Protein AF-R1CY79-F1 (afdb_monomer)

Radius of gyration: 16.32 Å; Cα contacts (8 Å, |Δi|>4): 163; chains: 1; bounding box: 42×37×41 Å

InterPro domains:
  IPR008144 Guanylate kinase-like domain [PS50052] (1-144)
  IPR008145 Guanylate kinase/L-type calcium channel beta subunit [PF00625] (2-96)
  IPR008145 Guanylate kinase/L-type calcium channel beta subunit [SM00072] (1-139)
  IPR027417 P-loop containing nucleoside triphosphate hydrolase [G3DSA:3.40.50.300] (1-96)
  IPR027417 P-loop containing nucleoside triphosphate hydrolase [G3DSA:3.40.50.300] (97-142)
  IPR027417 P-loop containing nucleoside triphosphate hydrolase [SSF52540] (2-138)

Sequence (144 aa):
MPVVVCGPSGVGKGTLLTRLTAAHPSRFGFCVSHTTRSPRPGETDGAHMEAAIERGEFLEYARVHSNLYGTSFAAVRTVASRGKTCLLDIDVQEVRLRMSRAKHEISYTERPGFFDDVVVNDDLERAYSAFESIMLSHADQPRP

Foldseek 3Di:
DADEDEDAPPLCPVVLLVVLCVVCVLAADEQDKAKCPDDDVPDDHRPCPVVCVVVVQFPDWDDDPNMIITGGPVSCVVQVVSVYHYYHYDYPVVVVVVPVPNVVVVVVCP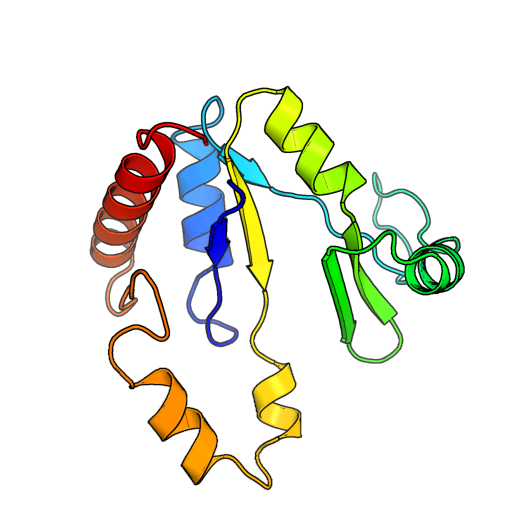DPPVDPDDFHPPDPVRSSVVVNVVSVVVSPDDDD

Mean predicted aligned error: 9.24 Å

Organism: Emiliania huxleyi (NCBI:txid2903)

Structure (mmCIF, N/CA/C/O backbone):
data_AF-R1CY79-F1
#
_entry.id   AF-R1CY79-F1
#
loop_
_atom_site.group_PDB
_atom_site.id
_atom_site.type_symbol
_atom_site.label_atom_id
_atom_site.label_alt_id
_atom_site.label_comp_id
_atom_site.label_asym_id
_atom_site.label_entity_id
_atom_site.label_seq_id
_atom_site.pdbx_PDB_ins_code
_atom_site.Cartn_x
_atom_site.Cartn_y
_atom_site.Cartn_z
_atom_site.occupancy
_atom_site.B_iso_or_equiv
_atom_site.auth_seq_id
_atom_site.auth_comp_id
_atom_site.auth_asym_id
_atom_site.auth_atom_id
_atom_site.pdbx_PDB_model_num
ATOM 1 N N . MET A 1 1 ? -4.458 -9.583 7.392 1.00 67.56 1 MET A N 1
ATOM 2 C CA . MET A 1 1 ? -4.552 -9.893 5.951 1.00 67.56 1 MET A CA 1
ATOM 3 C C . MET A 1 1 ? -3.909 -8.740 5.183 1.00 67.56 1 MET A C 1
ATOM 5 O O . MET A 1 1 ? -3.975 -7.631 5.708 1.00 67.56 1 MET A O 1
ATOM 9 N N . PRO A 1 2 ? -3.201 -8.950 4.059 1.00 80.62 2 PRO A N 1
ATOM 10 C CA . PRO A 1 2 ? -2.769 -7.832 3.217 1.00 80.62 2 PRO A CA 1
ATOM 11 C C . PRO A 1 2 ? -3.981 -7.088 2.637 1.00 80.62 2 PRO A C 1
ATOM 13 O O . PRO A 1 2 ? -5.014 -7.711 2.408 1.00 80.62 2 PRO A O 1
ATOM 16 N N . VAL A 1 3 ? -3.838 -5.786 2.385 1.00 86.19 3 VAL A N 1
ATOM 17 C CA . VAL A 1 3 ? -4.824 -4.977 1.655 1.00 86.19 3 VAL A CA 1
ATOM 18 C C . VAL A 1 3 ? -4.212 -4.544 0.330 1.00 86.19 3 VAL A C 1
ATOM 20 O O . VAL A 1 3 ? -3.106 -3.995 0.295 1.00 86.19 3 VAL A O 1
ATOM 23 N N . VAL A 1 4 ? -4.939 -4.800 -0.754 1.00 84.94 4 VAL A N 1
ATOM 24 C CA . VAL A 1 4 ? -4.566 -4.385 -2.105 1.00 84.94 4 VAL A CA 1
ATOM 25 C C . VAL A 1 4 ? -5.296 -3.093 -2.434 1.00 84.94 4 VAL A C 1
ATOM 27 O O . VAL A 1 4 ? -6.521 -3.041 -2.414 1.00 84.94 4 VAL A O 1
ATOM 30 N N . VAL A 1 5 ? -4.536 -2.056 -2.770 1.00 85.06 5 VAL A N 1
ATOM 31 C CA . VAL A 1 5 ? -5.063 -0.801 -3.297 1.00 85.06 5 VAL A CA 1
ATOM 32 C C . VAL A 1 5 ? -4.748 -0.759 -4.782 1.00 85.06 5 VAL A C 1
ATOM 34 O O . VAL A 1 5 ? -3.592 -0.859 -5.190 1.00 85.06 5 VAL A O 1
ATOM 37 N N . CYS A 1 6 ? -5.787 -0.623 -5.597 1.00 83.31 6 CYS A N 1
ATOM 38 C CA . CYS A 1 6 ? -5.662 -0.574 -7.044 1.00 83.31 6 CYS A CA 1
ATOM 39 C C . CYS A 1 6 ? -6.500 0.568 -7.622 1.00 83.31 6 CYS A C 1
ATOM 41 O O . CYS A 1 6 ? -7.433 1.074 -7.002 1.00 83.31 6 CYS A O 1
ATOM 43 N N . GLY A 1 7 ? -6.117 1.023 -8.808 1.00 79.19 7 GLY A N 1
ATOM 44 C CA . GLY A 1 7 ? -6.774 2.123 -9.503 1.00 79.19 7 GLY A CA 1
ATOM 45 C C . GLY A 1 7 ? -5.893 2.691 -10.614 1.00 79.19 7 GLY A C 1
ATOM 46 O O . GLY A 1 7 ? -4.703 2.360 -10.677 1.00 79.19 7 GLY A O 1
ATOM 47 N N . PRO A 1 8 ? -6.436 3.555 -11.486 1.00 76.19 8 PRO A N 1
ATOM 48 C CA . PRO A 1 8 ? -5.694 4.124 -12.605 1.00 76.19 8 PRO A CA 1
ATOM 49 C C . PRO A 1 8 ? -4.420 4.856 -12.175 1.00 76.19 8 PRO A C 1
ATOM 51 O O . PRO A 1 8 ? -4.293 5.363 -11.054 1.00 76.19 8 PRO A O 1
ATOM 54 N N . SER A 1 9 ? -3.459 4.950 -13.086 1.00 70.19 9 SER A N 1
ATOM 55 C CA . SER A 1 9 ? -2.288 5.795 -12.869 1.00 70.19 9 SER A CA 1
ATOM 56 C C . SER A 1 9 ? -2.703 7.267 -12.755 1.00 70.19 9 SER A C 1
ATOM 58 O O . SER A 1 9 ? -3.612 7.716 -13.451 1.00 70.19 9 SER A O 1
ATOM 60 N N . GLY A 1 10 ? -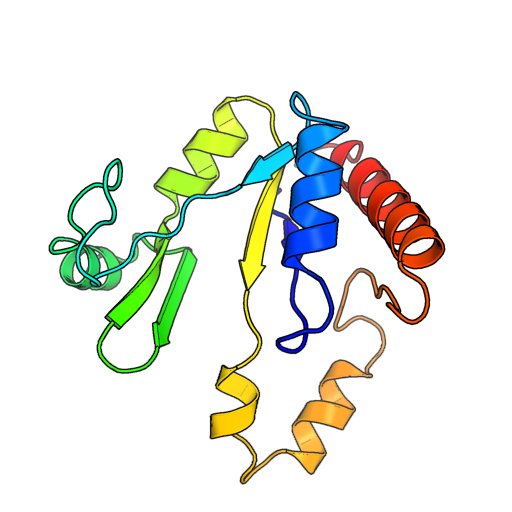2.076 8.006 -11.838 1.00 76.06 10 GLY A N 1
ATOM 61 C CA . GLY A 1 10 ? -2.405 9.411 -11.563 1.00 76.06 10 GLY A CA 1
ATOM 62 C C . GLY A 1 10 ? -3.607 9.653 -10.637 1.00 76.06 10 GLY A C 1
ATOM 63 O O . GLY A 1 10 ? -3.798 10.786 -10.216 1.00 76.06 10 GLY A O 1
ATOM 64 N N . VAL A 1 11 ? -4.363 8.623 -10.227 1.00 84.19 11 VAL A N 1
ATOM 65 C CA . VAL A 1 11 ? -5.547 8.779 -9.345 1.00 84.19 11 VAL A CA 1
ATOM 66 C C . VAL A 1 11 ? -5.208 9.105 -7.878 1.00 84.19 11 VAL A C 1
ATOM 68 O O . VAL A 1 11 ? -6.097 9.202 -7.046 1.00 84.19 11 VAL A O 1
ATOM 71 N N . GLY A 1 12 ? -3.930 9.243 -7.515 1.00 86.88 12 GLY A N 1
ATOM 72 C CA . GLY A 1 12 ? -3.517 9.632 -6.157 1.00 86.88 12 GLY A CA 1
ATOM 73 C C . GLY A 1 12 ? -3.319 8.494 -5.144 1.00 86.88 12 GLY A C 1
ATOM 74 O O . GLY A 1 12 ? -3.147 8.785 -3.964 1.00 86.88 12 GLY A O 1
ATOM 75 N N . LYS A 1 13 ? -3.269 7.219 -5.570 1.00 87.69 13 LYS A N 1
ATOM 76 C CA . LYS A 1 13 ? -3.018 6.054 -4.683 1.00 87.69 13 LYS A CA 1
ATOM 77 C C . LYS A 1 13 ? -1.800 6.247 -3.782 1.00 87.69 13 LYS A C 1
ATOM 79 O O . LYS A 1 13 ? -1.915 6.161 -2.564 1.00 87.69 13 LYS A O 1
ATOM 84 N N . GLY A 1 14 ? -0.654 6.572 -4.387 1.00 87.31 14 GLY A N 1
ATOM 85 C CA . GLY A 1 14 ? 0.593 6.805 -3.661 1.00 87.31 14 GLY A CA 1
ATOM 86 C C . GLY A 1 14 ? 0.440 7.887 -2.593 1.00 87.31 14 GLY A C 1
ATOM 87 O O . GLY A 1 14 ? 0.855 7.683 -1.460 1.00 87.31 14 GLY A O 1
ATOM 88 N N . THR A 1 15 ? -0.250 8.987 -2.910 1.00 91.25 15 THR A N 1
ATOM 89 C CA . THR A 1 15 ? -0.533 10.068 -1.954 1.00 91.25 15 THR A CA 1
ATOM 90 C C . THR A 1 15 ? -1.352 9.576 -0.760 1.00 91.25 15 THR A C 1
ATOM 92 O O . THR A 1 15 ? -0.970 9.827 0.383 1.00 91.25 15 THR A O 1
ATOM 95 N N . LEU A 1 16 ? -2.445 8.844 -1.002 1.00 93.75 16 LEU A N 1
ATOM 96 C CA . LEU A 1 16 ? -3.299 8.304 0.064 1.00 93.75 16 LEU A CA 1
ATOM 97 C C . LEU A 1 16 ? -2.544 7.294 0.940 1.00 93.75 16 LEU A C 1
ATOM 99 O O . LEU A 1 16 ? -2.609 7.361 2.167 1.00 93.75 16 LEU A O 1
ATOM 103 N N . LEU A 1 17 ? -1.771 6.402 0.319 1.00 91.62 17 LEU A N 1
ATOM 104 C CA . LEU A 1 17 ? -0.976 5.387 1.008 1.00 91.62 17 LEU A CA 1
ATOM 105 C C . LEU A 1 17 ? 0.155 6.000 1.847 1.00 91.62 17 LEU A C 1
ATOM 107 O O . LEU A 1 17 ? 0.364 5.609 2.999 1.00 91.62 17 LEU A O 1
ATOM 111 N N . THR A 1 18 ? 0.884 6.976 1.298 1.00 91.38 18 THR A N 1
ATOM 112 C CA . THR A 1 18 ? 1.930 7.704 2.030 1.00 91.38 18 THR A CA 1
ATOM 113 C C . THR A 1 18 ? 1.337 8.437 3.227 1.00 91.38 18 THR A C 1
ATOM 115 O O . THR A 1 18 ? 1.895 8.372 4.320 1.00 91.38 18 THR A O 1
ATOM 118 N N . ARG A 1 19 ? 0.178 9.082 3.057 1.00 95.12 19 ARG A N 1
ATOM 119 C CA . ARG A 1 19 ? -0.491 9.786 4.153 1.00 95.12 19 ARG A CA 1
ATOM 120 C C . ARG A 1 19 ? -0.966 8.824 5.248 1.00 95.12 19 ARG A C 1
ATOM 122 O O . ARG A 1 19 ? -0.680 9.071 6.416 1.00 95.12 19 ARG A O 1
ATOM 129 N N . LEU A 1 20 ? -1.579 7.695 4.881 1.00 95.00 20 LEU A N 1
ATOM 130 C CA . LEU A 1 20 ? -2.041 6.676 5.834 1.00 95.00 20 LEU A CA 1
ATOM 131 C C . LEU A 1 20 ? -0.881 6.088 6.648 1.00 95.00 20 LEU A C 1
ATOM 133 O O . LEU A 1 20 ? -0.967 5.958 7.868 1.00 95.00 20 LEU A O 1
ATOM 137 N N . THR A 1 21 ? 0.219 5.735 5.982 1.00 92.38 21 THR A N 1
ATOM 138 C CA . THR A 1 21 ? 1.392 5.151 6.652 1.00 92.38 21 THR A CA 1
ATOM 139 C C . THR A 1 21 ? 2.115 6.150 7.552 1.00 92.38 21 THR A C 1
ATOM 141 O O . THR A 1 21 ? 2.644 5.744 8.586 1.00 92.38 21 THR A O 1
ATOM 144 N N . ALA A 1 22 ? 2.0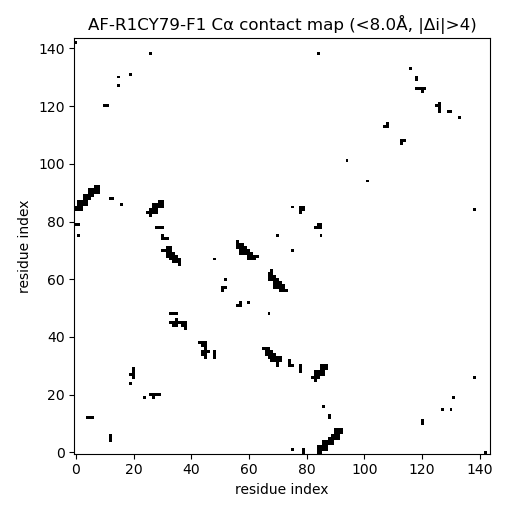99 7.442 7.212 1.00 93.50 22 ALA A N 1
ATOM 145 C CA . ALA A 1 22 ? 2.610 8.503 8.076 1.00 93.50 22 ALA A CA 1
ATOM 146 C C . ALA A 1 22 ? 1.716 8.747 9.304 1.00 93.50 22 ALA A C 1
ATOM 148 O O . ALA A 1 22 ? 2.236 8.944 10.400 1.00 93.50 22 ALA A O 1
ATOM 149 N N . ALA A 1 23 ? 0.390 8.704 9.138 1.00 95.31 23 ALA A N 1
ATOM 150 C CA . ALA A 1 23 ? -0.567 8.890 10.229 1.00 95.31 23 ALA A CA 1
ATOM 151 C C . ALA A 1 23 ? -0.612 7.688 11.192 1.00 95.31 23 ALA A C 1
ATOM 153 O O . ALA A 1 23 ? -0.759 7.863 12.400 1.00 95.31 23 ALA A O 1
ATOM 154 N N . HIS A 1 24 ? -0.427 6.469 10.674 1.00 94.56 24 HIS A N 1
ATOM 155 C CA . HIS A 1 24 ? -0.590 5.217 11.425 1.00 94.56 24 HIS A CA 1
ATOM 156 C C . HIS A 1 24 ? 0.609 4.259 11.260 1.00 94.56 24 HIS A C 1
ATOM 158 O O . HIS A 1 24 ? 0.441 3.099 10.856 1.00 94.56 24 HIS A O 1
ATOM 164 N N . PRO A 1 25 ? 1.841 4.688 11.598 1.00 92.56 25 PRO A N 1
ATOM 165 C CA . PRO A 1 25 ? 3.065 3.940 11.299 1.00 92.56 25 PRO A CA 1
ATOM 166 C C . PRO A 1 25 ? 3.181 2.613 12.059 1.00 92.56 25 PRO A C 1
ATOM 168 O O . PRO A 1 25 ? 3.927 1.725 11.643 1.00 92.56 25 PRO A O 1
ATOM 171 N N . SER A 1 26 ? 2.469 2.451 13.177 1.00 91.50 26 SER A N 1
ATOM 172 C CA . SER A 1 26 ? 2.410 1.203 13.948 1.00 91.50 26 SER A CA 1
ATOM 173 C C . SER A 1 26 ? 1.411 0.192 13.384 1.00 91.50 26 SER A C 1
ATOM 175 O O . SER A 1 26 ? 1.538 -0.992 13.681 1.00 91.50 26 SER A O 1
ATOM 177 N N . ARG A 1 27 ? 0.450 0.635 12.563 1.00 90.94 27 ARG A N 1
ATOM 178 C CA . ARG A 1 27 ? -0.649 -0.196 12.048 1.00 90.94 27 ARG A CA 1
ATOM 179 C C . ARG A 1 27 ? -0.412 -0.655 10.616 1.00 90.94 27 ARG A C 1
ATOM 181 O O . ARG A 1 27 ? -0.752 -1.785 10.281 1.00 90.94 27 ARG A O 1
ATOM 188 N N . PHE A 1 28 ? 0.185 0.193 9.781 1.00 92.06 28 PHE A N 1
ATOM 189 C CA . PHE A 1 28 ? 0.344 -0.078 8.353 1.00 92.06 28 PHE A CA 1
ATOM 190 C C . PHE A 1 28 ? 1.803 -0.016 7.911 1.00 92.06 28 PHE A C 1
ATOM 192 O O . PHE A 1 28 ? 2.638 0.675 8.498 1.00 92.06 28 PHE A O 1
ATOM 199 N N . GLY A 1 29 ? 2.118 -0.758 6.854 1.00 86.19 29 GLY A N 1
ATOM 200 C CA . GLY A 1 29 ? 3.422 -0.706 6.211 1.00 86.19 29 GLY A CA 1
ATOM 201 C C . GLY A 1 29 ? 3.346 -1.132 4.755 1.00 86.19 29 GLY A C 1
ATOM 202 O O . GLY A 1 29 ? 2.564 -2.010 4.396 1.00 86.19 29 GLY A O 1
ATOM 203 N N . PHE A 1 30 ? 4.184 -0.520 3.924 1.00 80.44 30 PHE A N 1
ATOM 204 C CA . PHE A 1 30 ? 4.352 -0.945 2.542 1.00 80.44 30 PHE A CA 1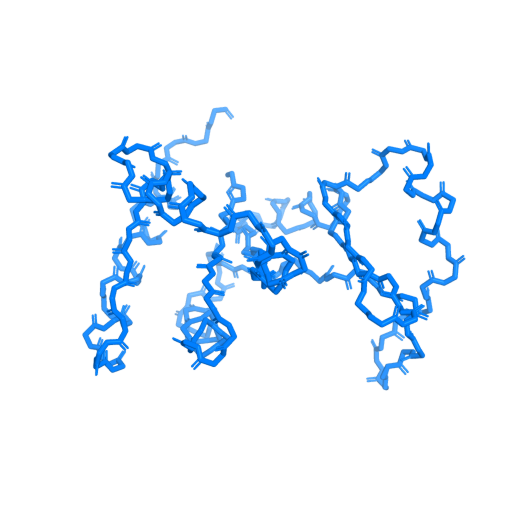
ATOM 205 C C . PHE A 1 30 ? 5.048 -2.299 2.473 1.00 80.44 30 PHE A C 1
ATOM 207 O O . PHE A 1 30 ? 6.048 -2.531 3.161 1.00 80.44 30 PHE A O 1
ATOM 214 N N . CYS A 1 31 ? 4.555 -3.164 1.594 1.00 69.00 31 CYS A N 1
ATOM 215 C CA . CYS A 1 31 ? 5.356 -4.270 1.106 1.00 69.00 31 CYS A CA 1
ATOM 216 C C . CYS A 1 31 ? 6.281 -3.747 0.005 1.00 69.00 31 CYS A C 1
ATOM 218 O O . CYS A 1 31 ? 5.829 -3.264 -1.028 1.00 69.00 31 CYS A O 1
ATOM 220 N N . VAL A 1 32 ? 7.590 -3.790 0.257 1.00 62.94 32 VAL A N 1
ATOM 221 C CA . VAL A 1 32 ? 8.594 -3.397 -0.737 1.00 62.94 32 VAL A CA 1
ATOM 222 C C . VAL A 1 32 ? 8.557 -4.420 -1.870 1.00 62.94 32 VAL A C 1
ATOM 224 O O . VAL A 1 32 ? 8.785 -5.612 -1.643 1.00 62.94 32 VAL A O 1
ATOM 227 N N . SER A 1 33 ? 8.242 -3.960 -3.078 1.00 61.47 33 SER A N 1
ATOM 228 C CA . SER A 1 33 ? 8.286 -4.785 -4.279 1.00 61.47 33 SER A CA 1
ATOM 229 C C . SER A 1 33 ? 9.737 -5.045 -4.689 1.00 61.47 33 SER A C 1
ATOM 231 O O . SER A 1 33 ? 10.608 -4.180 -4.591 1.00 61.47 33 SER A O 1
ATOM 233 N N . HIS A 1 34 ? 10.007 -6.271 -5.128 1.00 66.62 34 HIS A N 1
ATOM 234 C CA . HIS A 1 34 ? 11.253 -6.622 -5.799 1.00 66.62 34 HIS A CA 1
ATOM 235 C C . HIS A 1 34 ? 11.171 -6.104 -7.229 1.00 66.62 34 HIS A C 1
ATOM 237 O O . HIS A 1 34 ? 10.084 -6.065 -7.811 1.00 66.62 34 HIS A O 1
ATOM 243 N N . THR A 1 35 ? 12.303 -5.712 -7.804 1.00 66.50 35 THR A N 1
ATOM 244 C CA . THR A 1 35 ? 12.348 -5.305 -9.205 1.00 66.50 35 THR A CA 1
ATOM 245 C C . THR A 1 35 ? 13.674 -5.657 -9.855 1.00 66.50 35 THR A C 1
ATOM 247 O O . THR A 1 35 ? 14.708 -5.568 -9.205 1.00 66.50 35 THR A O 1
ATOM 250 N N . THR A 1 36 ? 13.648 -6.032 -11.137 1.00 64.94 36 THR A N 1
ATOM 251 C CA . THR A 1 36 ? 14.865 -6.302 -11.924 1.00 64.94 36 THR A CA 1
ATOM 252 C C . THR A 1 36 ? 15.467 -5.051 -12.567 1.00 64.94 36 THR A C 1
ATOM 254 O O . THR A 1 36 ? 16.470 -5.150 -13.272 1.00 64.94 36 THR A O 1
ATOM 257 N N . ARG A 1 37 ? 14.898 -3.855 -12.333 1.00 69.62 37 ARG A N 1
ATOM 258 C CA . ARG A 1 37 ? 15.581 -2.605 -12.706 1.00 69.62 37 ARG A CA 1
ATOM 259 C C . ARG A 1 37 ? 16.841 -2.428 -11.861 1.00 69.62 37 ARG A C 1
ATOM 261 O O . ARG A 1 37 ? 16.899 -2.906 -10.731 1.00 69.62 37 ARG A O 1
ATOM 268 N N . SER A 1 38 ? 17.791 -1.631 -12.347 1.00 59.12 38 SER A N 1
ATOM 269 C CA . SER A 1 38 ? 18.947 -1.244 -11.535 1.00 59.12 38 SER A CA 1
ATOM 270 C C . SER A 1 38 ? 18.492 -0.622 -10.198 1.00 59.12 38 SER A C 1
ATOM 272 O O . SER A 1 38 ? 17.631 0.277 -10.207 1.00 59.12 38 SER A O 1
ATOM 274 N N . PRO A 1 39 ? 19.028 -1.097 -9.058 1.00 58.25 39 PRO A N 1
ATOM 275 C CA . PRO A 1 39 ? 18.638 -0.598 -7.748 1.00 58.25 39 PRO A CA 1
ATOM 276 C C . PRO A 1 39 ? 18.972 0.892 -7.609 1.00 58.25 39 PRO A C 1
ATOM 278 O O . PRO A 1 39 ? 20.036 1.357 -8.022 1.00 58.25 39 PRO A O 1
ATOM 281 N N . ARG A 1 40 ? 18.052 1.664 -7.023 1.00 61.56 40 ARG A N 1
ATOM 282 C CA . ARG A 1 40 ? 18.346 3.022 -6.544 1.00 61.56 40 ARG A CA 1
ATOM 283 C C . ARG A 1 40 ? 19.292 2.933 -5.340 1.00 61.56 40 ARG A C 1
ATOM 285 O O . ARG A 1 40 ? 19.358 1.883 -4.701 1.00 61.56 40 ARG A O 1
ATOM 292 N N . PRO A 1 41 ? 19.991 4.023 -4.976 1.00 40.06 41 PRO A N 1
ATOM 293 C CA . PRO A 1 41 ? 20.782 4.053 -3.749 1.00 40.06 41 PRO A CA 1
ATOM 294 C C . PRO A 1 41 ? 19.933 3.618 -2.541 1.00 40.06 41 PRO A C 1
ATOM 296 O O . PRO A 1 41 ? 18.951 4.279 -2.208 1.00 40.06 41 PRO A O 1
ATOM 299 N N . GLY A 1 42 ? 20.289 2.485 -1.925 1.00 48.06 42 GLY A N 1
ATOM 300 C CA . GLY A 1 42 ? 19.556 1.875 -0.805 1.00 48.06 42 GLY A CA 1
ATOM 301 C C . GLY A 1 42 ? 18.674 0.665 -1.154 1.00 48.06 42 GLY A C 1
ATOM 302 O O . GLY A 1 42 ? 18.141 0.039 -0.242 1.00 48.06 42 GLY A O 1
ATOM 303 N N . GLU A 1 43 ? 18.532 0.300 -2.431 1.00 52.94 43 GLU A N 1
ATOM 304 C CA . GLU A 1 43 ? 17.828 -0.913 -2.878 1.00 52.94 43 GLU A CA 1
ATOM 305 C C . GLU A 1 43 ? 18.819 -2.073 -3.119 1.00 52.94 43 GLU A C 1
ATOM 307 O O . GLU A 1 43 ? 19.982 -1.856 -3.455 1.00 52.94 43 GLU A O 1
ATOM 312 N N . THR A 1 44 ? 18.374 -3.319 -2.931 1.00 53.34 44 THR A N 1
ATOM 313 C CA . THR A 1 44 ? 19.170 -4.535 -3.199 1.00 53.34 44 THR A CA 1
ATOM 314 C C . THR A 1 44 ? 18.872 -5.070 -4.604 1.00 53.34 44 THR A C 1
ATOM 316 O O . THR A 1 44 ? 17.742 -4.955 -5.072 1.00 53.34 44 THR A O 1
ATOM 319 N N . ASP A 1 45 ? 19.879 -5.634 -5.275 1.00 58.72 45 ASP A N 1
ATOM 320 C CA . ASP A 1 45 ? 19.791 -6.129 -6.657 1.00 58.72 45 ASP A CA 1
ATOM 321 C C . ASP A 1 45 ? 18.754 -7.262 -6.833 1.00 58.72 45 ASP A C 1
ATOM 323 O O . ASP A 1 45 ? 18.665 -8.186 -6.020 1.00 58.72 45 ASP A O 1
ATOM 327 N N . GLY A 1 46 ? 17.966 -7.177 -7.909 1.00 57.25 46 GLY A N 1
ATOM 328 C CA . GLY A 1 46 ? 16.813 -8.028 -8.210 1.00 57.25 46 GLY A CA 1
ATOM 329 C C . GLY A 1 46 ? 17.094 -9.230 -9.111 1.00 57.25 46 GLY A C 1
ATOM 330 O O . GLY A 1 46 ? 16.151 -9.934 -9.461 1.00 57.25 46 GLY A O 1
ATOM 331 N N . ALA A 1 47 ? 18.353 -9.503 -9.469 1.00 54.94 47 ALA A N 1
ATOM 332 C CA . ALA A 1 47 ? 18.754 -10.591 -10.377 1.00 54.94 47 ALA A CA 1
ATOM 333 C C . ALA A 1 47 ? 18.322 -12.019 -9.953 1.00 54.94 47 ALA A C 1
ATOM 335 O O . ALA A 1 47 ? 18.422 -12.960 -10.734 1.00 54.94 47 ALA 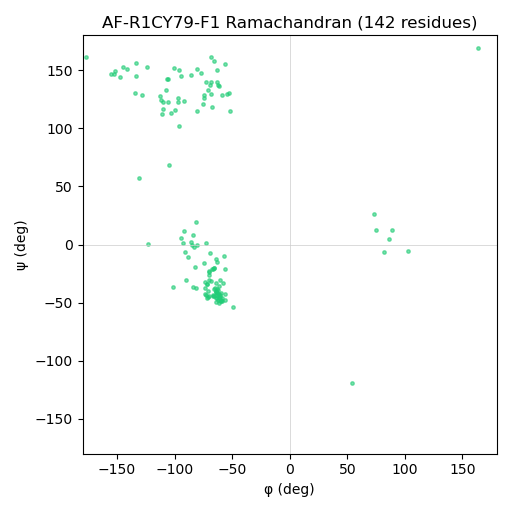A O 1
ATOM 336 N N . HIS A 1 48 ? 17.816 -12.205 -8.730 1.00 67.62 48 HIS A N 1
ATOM 337 C CA . HIS A 1 48 ? 17.268 -13.482 -8.250 1.00 67.62 48 HIS A CA 1
ATOM 338 C C . HIS A 1 48 ? 15.748 -13.620 -8.451 1.00 67.62 48 HIS A C 1
ATOM 340 O O . HIS A 1 48 ? 15.163 -14.624 -8.037 1.00 67.62 48 HIS A O 1
ATOM 346 N N . MET A 1 49 ? 15.097 -12.616 -9.045 1.00 76.88 49 MET A N 1
ATOM 347 C CA . MET A 1 49 ? 13.643 -12.535 -9.126 1.00 76.88 49 MET A CA 1
ATOM 348 C C . MET A 1 49 ? 13.039 -13.569 -10.082 1.00 76.88 49 MET A C 1
ATOM 350 O O . MET A 1 49 ? 12.078 -14.223 -9.686 1.00 76.88 49 MET A O 1
ATOM 354 N N . GLU A 1 50 ? 13.583 -13.775 -11.290 1.00 79.44 50 GLU A N 1
ATOM 355 C CA . GLU A 1 50 ? 13.020 -14.758 -12.233 1.00 79.44 50 GLU A CA 1
ATOM 356 C C . GLU A 1 50 ? 13.003 -16.179 -11.654 1.00 79.44 50 GLU A C 1
ATOM 358 O O . GLU A 1 50 ? 11.963 -16.835 -11.644 1.00 79.44 50 GLU A O 1
ATOM 363 N N . ALA A 1 51 ? 14.123 -16.632 -11.087 1.00 81.06 51 ALA A N 1
ATOM 364 C CA . ALA A 1 51 ? 14.211 -17.965 -10.494 1.00 81.06 51 ALA A CA 1
ATOM 365 C C . ALA A 1 51 ? 13.271 -18.125 -9.285 1.00 81.06 51 ALA A C 1
ATOM 367 O O . ALA A 1 51 ? 12.754 -19.208 -9.025 1.00 81.06 51 ALA A O 1
ATOM 368 N N . ALA A 1 52 ? 13.055 -17.057 -8.516 1.00 80.94 52 ALA A N 1
ATOM 369 C CA . ALA A 1 52 ? 12.134 -17.060 -7.383 1.00 80.94 52 ALA A CA 1
ATOM 370 C C . ALA A 1 52 ? 10.656 -17.049 -7.821 1.00 80.94 52 ALA A C 1
ATOM 372 O O . ALA A 1 52 ? 9.818 -17.675 -7.168 1.00 80.94 52 ALA A O 1
ATOM 373 N N . ILE A 1 53 ? 10.335 -16.417 -8.957 1.00 80.75 53 ILE A N 1
ATOM 374 C CA . ILE A 1 53 ? 9.023 -16.540 -9.607 1.00 80.75 53 ILE A CA 1
ATOM 375 C C . ILE A 1 53 ? 8.776 -17.995 -10.024 1.00 80.75 53 ILE A C 1
ATOM 377 O O . ILE A 1 53 ? 7.723 -18.540 -9.702 1.00 80.75 53 ILE A O 1
ATOM 381 N N . GLU A 1 54 ? 9.747 -18.650 -10.669 1.00 83.38 54 GLU A N 1
ATOM 382 C CA . GLU A 1 54 ? 9.629 -20.059 -11.086 1.00 83.38 54 GLU A CA 1
ATOM 383 C C . GLU A 1 54 ? 9.411 -21.015 -9.903 1.00 83.38 54 GLU A C 1
ATOM 385 O O . GLU A 1 54 ? 8.724 -22.026 -10.037 1.00 83.38 54 GLU A O 1
ATOM 390 N N . ARG A 1 55 ? 9.938 -20.675 -8.721 1.00 86.44 55 ARG A N 1
ATOM 391 C CA . ARG A 1 55 ? 9.715 -21.422 -7.472 1.00 86.44 55 ARG A CA 1
ATOM 392 C C . ARG A 1 55 ? 8.382 -21.110 -6.778 1.00 86.44 55 ARG A C 1
ATOM 394 O O . ARG A 1 55 ? 8.103 -21.691 -5.732 1.00 86.44 55 ARG A O 1
ATOM 401 N N . GLY A 1 56 ? 7.559 -20.213 -7.323 1.00 83.75 56 GLY A N 1
ATOM 402 C CA . GLY A 1 56 ? 6.266 -19.841 -6.741 1.00 83.75 56 GLY A CA 1
ATOM 403 C C . GLY A 1 56 ? 6.373 -18.973 -5.481 1.00 83.75 56 GLY A C 1
ATOM 404 O O . GLY A 1 56 ? 5.478 -18.989 -4.641 1.00 83.75 56 GLY A O 1
ATOM 405 N N . GLU A 1 57 ? 7.459 -18.212 -5.317 1.00 84.38 57 GLU A N 1
ATOM 406 C CA . GLU A 1 57 ? 7.720 -17.408 -4.107 1.00 84.38 57 GLU A CA 1
ATOM 407 C C . GLU A 1 57 ? 7.047 -16.018 -4.135 1.00 84.38 57 GLU A C 1
ATOM 409 O O . GLU A 1 57 ? 7.150 -15.243 -3.173 1.00 84.38 57 GLU A O 1
ATOM 414 N N . PHE A 1 58 ? 6.334 -15.700 -5.220 1.00 80.25 58 PHE A N 1
ATOM 415 C CA . PHE A 1 58 ? 5.679 -14.414 -5.449 1.00 80.25 58 PHE A CA 1
ATOM 416 C C . PHE A 1 58 ? 4.160 -14.501 -5.328 1.00 80.25 58 PHE A C 1
ATOM 418 O O . PHE A 1 58 ? 3.532 -15.376 -5.916 1.00 80.25 58 PHE A O 1
ATOM 425 N N . LEU A 1 59 ? 3.583 -13.549 -4.590 1.00 76.81 59 LEU A N 1
ATOM 426 C CA . LEU A 1 59 ? 2.138 -13.339 -4.522 1.00 76.81 59 LEU A CA 1
ATOM 427 C C . LEU A 1 59 ? 1.621 -12.769 -5.847 1.00 76.81 59 LEU A C 1
ATOM 429 O O . LEU A 1 59 ? 0.594 -13.201 -6.358 1.00 76.81 59 LEU A O 1
ATOM 433 N N . GLU A 1 60 ? 2.346 -11.794 -6.390 1.00 73.75 60 GLU A N 1
ATOM 434 C CA . GLU A 1 60 ? 2.061 -11.161 -7.672 1.00 73.75 60 GLU A CA 1
ATOM 435 C C . GLU A 1 60 ? 3.353 -10.639 -8.300 1.00 73.75 60 GLU A C 1
ATOM 437 O O . GLU A 1 60 ? 4.313 -10.305 -7.596 1.00 73.75 60 GLU A O 1
ATOM 442 N N . TYR A 1 61 ? 3.391 -10.622 -9.629 1.00 77.56 61 TYR A N 1
ATOM 443 C CA . TYR A 1 61 ? 4.476 -10.045 -10.408 1.00 77.56 61 TYR A CA 1
ATOM 444 C C . TYR A 1 61 ? 3.964 -9.582 -11.774 1.00 77.56 61 TYR A C 1
ATOM 446 O O . TYR A 1 61 ? 3.078 -10.196 -12.368 1.00 77.56 61 TYR A O 1
ATOM 454 N N . ALA A 1 62 ? 4.556 -8.509 -12.290 1.00 69.75 62 ALA A N 1
ATOM 455 C CA . ALA A 1 62 ? 4.249 -7.936 -13.592 1.00 69.75 62 ALA A CA 1
ATOM 456 C C . ALA A 1 62 ? 5.529 -7.456 -14.282 1.00 69.75 62 ALA A C 1
ATOM 458 O O . ALA A 1 62 ? 6.508 -7.074 -13.634 1.00 69.75 62 ALA A O 1
ATOM 459 N N . ARG A 1 63 ? 5.527 -7.465 -15.617 1.00 70.31 63 ARG A N 1
ATOM 460 C CA . ARG A 1 63 ? 6.618 -6.907 -16.420 1.00 70.31 63 ARG A CA 1
ATOM 461 C C . ARG A 1 63 ? 6.215 -5.520 -16.899 1.00 70.31 63 ARG A C 1
ATOM 463 O O . ARG A 1 63 ? 5.298 -5.394 -17.696 1.00 70.31 63 ARG A O 1
ATOM 470 N N . VAL A 1 64 ? 6.934 -4.496 -16.452 1.00 67.50 64 VAL A N 1
ATOM 471 C CA . VAL A 1 64 ? 6.733 -3.108 -16.879 1.00 67.50 64 VAL A CA 1
ATOM 472 C C . VAL A 1 64 ? 7.944 -2.692 -17.708 1.00 67.50 64 VAL A C 1
ATOM 474 O O . VAL A 1 64 ? 9.068 -2.598 -17.206 1.00 67.50 64 VAL A O 1
ATOM 477 N N . HIS A 1 65 ? 7.721 -2.475 -19.005 1.00 71.81 65 HIS A N 1
ATOM 478 C CA . HIS A 1 65 ? 8.784 -2.331 -20.006 1.00 71.81 65 HIS A CA 1
ATOM 479 C C . HIS A 1 65 ? 9.754 -3.530 -19.983 1.00 71.81 65 HIS A C 1
ATOM 481 O O . HIS A 1 65 ? 9.344 -4.664 -20.221 1.00 71.81 65 HIS A O 1
ATOM 487 N N . SER A 1 66 ? 11.041 -3.300 -19.712 1.00 71.69 66 SER A N 1
ATOM 488 C CA . SER A 1 66 ? 12.068 -4.344 -19.639 1.00 71.69 66 SER A CA 1
ATOM 489 C C . SER A 1 66 ? 12.212 -4.969 -18.249 1.00 71.69 66 SER A C 1
ATOM 491 O O . SER A 1 66 ? 12.881 -5.992 -18.125 1.00 71.69 66 SER A O 1
ATOM 493 N N . ASN A 1 67 ? 11.595 -4.388 -17.215 1.00 68.81 67 ASN A N 1
ATOM 494 C CA . ASN A 1 67 ? 11.835 -4.764 -15.824 1.00 68.81 67 ASN A CA 1
ATOM 495 C C . ASN A 1 67 ? 10.659 -5.561 -15.257 1.00 68.81 67 ASN A C 1
ATOM 497 O O . ASN A 1 67 ? 9.496 -5.273 -15.539 1.00 68.81 67 ASN A O 1
ATOM 501 N N . LEU A 1 68 ? 10.961 -6.552 -14.429 1.00 73.81 68 LEU A N 1
ATOM 502 C CA . LEU A 1 68 ? 9.986 -7.232 -13.594 1.00 73.81 68 LEU A CA 1
ATOM 503 C C . LEU A 1 68 ? 9.809 -6.455 -12.295 1.00 73.81 68 LEU A C 1
ATOM 505 O O . LEU A 1 68 ? 10.750 -5.842 -11.789 1.00 73.81 68 LEU A O 1
ATOM 509 N N . TYR A 1 69 ? 8.589 -6.484 -11.785 1.00 75.69 69 TYR A N 1
ATOM 510 C CA . TYR A 1 69 ? 8.184 -5.969 -10.488 1.00 75.69 69 TYR A CA 1
ATOM 511 C C . TYR A 1 69 ? 7.324 -7.027 -9.821 1.00 75.69 69 TYR A C 1
ATOM 513 O O . TYR A 1 69 ? 6.592 -7.733 -10.510 1.00 75.69 69 TYR A O 1
ATOM 521 N N . GLY A 1 70 ? 7.402 -7.168 -8.505 1.00 75.62 70 GLY A N 1
ATOM 522 C CA . GLY A 1 70 ? 6.545 -8.127 -7.822 1.00 75.62 70 GLY A CA 1
ATOM 523 C C . GLY A 1 70 ? 6.693 -8.137 -6.317 1.00 75.62 70 GLY A C 1
ATOM 524 O O . GLY A 1 70 ? 7.695 -7.690 -5.756 1.00 75.62 70 GLY A O 1
ATOM 525 N N . THR A 1 71 ? 5.684 -8.690 -5.665 1.00 77.25 71 THR A N 1
ATOM 526 C CA . THR A 1 71 ? 5.590 -8.775 -4.213 1.00 77.25 71 THR A CA 1
ATOM 527 C C . THR A 1 71 ? 5.767 -10.226 -3.778 1.00 77.25 71 THR A C 1
ATOM 529 O O . THR A 1 71 ? 4.961 -11.090 -4.119 1.00 77.25 71 THR A O 1
ATOM 532 N N . SER A 1 72 ? 6.828 -10.521 -3.022 1.00 81.25 72 SER A N 1
ATOM 533 C CA . SER A 1 72 ? 7.085 -11.882 -2.536 1.00 81.25 72 SER A CA 1
ATOM 534 C C . SER A 1 72 ? 6.255 -12.218 -1.297 1.00 81.25 72 SER A C 1
ATOM 536 O O . SER A 1 72 ? 5.966 -11.349 -0.467 1.00 81.25 72 SER A O 1
ATOM 538 N N . PHE A 1 73 ? 5.927 -13.499 -1.103 1.00 82.50 73 PHE A N 1
ATOM 539 C CA . PHE A 1 73 ? 5.282 -13.952 0.137 1.00 82.50 73 PHE A CA 1
ATOM 540 C C . PHE A 1 73 ? 6.133 -13.620 1.372 1.00 82.50 73 PHE A C 1
ATOM 542 O O . PHE A 1 73 ? 5.600 -13.301 2.436 1.00 82.50 73 PHE A O 1
ATOM 549 N N . ALA A 1 74 ? 7.463 -13.641 1.236 1.00 82.31 74 ALA A N 1
ATOM 550 C CA . ALA A 1 74 ? 8.389 -13.256 2.297 1.00 82.31 74 ALA A CA 1
ATOM 551 C C . ALA A 1 74 ? 8.263 -11.769 2.682 1.00 82.31 74 ALA A C 1
ATOM 553 O O . ALA A 1 74 ? 8.269 -11.449 3.875 1.00 82.31 74 ALA A O 1
ATOM 554 N N . ALA A 1 75 ? 8.092 -10.870 1.705 1.00 79.06 75 ALA A N 1
ATOM 555 C CA . ALA A 1 75 ? 7.881 -9.445 1.961 1.00 79.06 75 ALA A CA 1
ATOM 556 C C . ALA A 1 75 ? 6.574 -9.211 2.737 1.00 79.06 75 ALA A C 1
ATOM 558 O O . ALA A 1 75 ? 6.581 -8.539 3.771 1.00 79.06 75 ALA A O 1
ATOM 559 N N . VAL A 1 76 ? 5.484 -9.864 2.315 1.00 82.12 76 VAL A N 1
ATOM 560 C CA . VAL A 1 76 ? 4.185 -9.809 3.012 1.00 82.12 76 VAL A CA 1
ATOM 561 C C . VAL A 1 76 ? 4.299 -10.332 4.440 1.00 82.12 76 VAL A C 1
ATOM 563 O O . VAL A 1 76 ? 3.880 -9.662 5.387 1.00 82.12 76 VAL A O 1
ATOM 566 N N . ARG A 1 77 ? 4.931 -11.496 4.622 1.00 83.56 77 ARG A N 1
ATOM 567 C CA . ARG A 1 77 ? 5.148 -12.093 5.947 1.00 83.56 77 ARG A CA 1
ATOM 568 C C . ARG A 1 77 ? 5.996 -11.213 6.860 1.00 83.56 77 ARG A C 1
ATOM 570 O O . ARG A 1 77 ? 5.722 -11.170 8.054 1.00 83.56 77 ARG A O 1
ATOM 577 N N . THR A 1 78 ? 6.984 -10.499 6.325 1.00 82.94 78 THR A N 1
ATOM 578 C CA . THR A 1 78 ? 7.845 -9.593 7.106 1.00 82.94 78 THR A CA 1
ATOM 579 C C . THR A 1 78 ? 7.072 -8.403 7.668 1.00 82.94 78 THR A C 1
ATOM 581 O O . THR A 1 78 ? 7.316 -7.984 8.798 1.00 82.94 78 THR A O 1
ATOM 584 N N . VAL A 1 79 ? 6.128 -7.845 6.908 1.00 83.50 79 VAL A N 1
ATOM 585 C CA . VAL A 1 79 ? 5.266 -6.765 7.410 1.00 83.50 79 VAL A CA 1
ATOM 586 C C . VAL A 1 79 ? 4.249 -7.321 8.410 1.00 83.50 79 VAL A C 1
ATOM 588 O O . VAL A 1 79 ? 4.079 -6.761 9.494 1.00 83.50 79 VAL A O 1
ATOM 591 N N . ALA A 1 80 ? 3.645 -8.468 8.092 1.00 83.25 80 ALA A N 1
ATOM 592 C CA . ALA A 1 80 ? 2.659 -9.116 8.950 1.00 83.25 80 ALA A CA 1
ATOM 593 C C . ALA A 1 80 ? 3.236 -9.549 10.311 1.00 83.25 80 ALA A C 1
ATOM 595 O O . ALA A 1 80 ? 2.578 -9.372 11.337 1.00 83.25 80 ALA A O 1
ATOM 596 N N . SER A 1 81 ? 4.472 -10.062 10.348 1.00 84.81 81 SER A N 1
ATOM 597 C CA . SER A 1 81 ? 5.143 -10.479 11.590 1.00 84.81 81 SER A CA 1
ATOM 598 C C . SER A 1 81 ? 5.434 -9.313 12.536 1.00 84.81 81 SER A C 1
ATOM 600 O O . SER A 1 81 ? 5.569 -9.517 13.738 1.00 84.81 81 SER A O 1
ATOM 602 N N . ARG A 1 82 ? 5.461 -8.078 12.020 1.00 86.38 82 ARG A N 1
ATOM 603 C CA . ARG A 1 82 ? 5.569 -6.843 12.812 1.00 86.38 82 ARG A CA 1
ATOM 604 C C . ARG A 1 82 ? 4.218 -6.358 13.349 1.00 86.38 82 ARG A C 1
ATOM 606 O O . ARG A 1 82 ? 4.137 -5.247 13.859 1.00 86.38 82 ARG A O 1
ATOM 613 N N . GLY A 1 83 ? 3.159 -7.155 13.194 1.00 85.69 83 GLY A N 1
ATOM 614 C CA . GLY A 1 83 ? 1.808 -6.804 13.627 1.00 85.69 83 GLY A CA 1
ATOM 615 C C . GLY A 1 83 ? 1.110 -5.778 12.733 1.00 85.69 83 GLY A C 1
ATOM 616 O O . GLY A 1 83 ? 0.076 -5.260 13.135 1.00 85.69 83 GLY A O 1
ATOM 617 N N . LYS A 1 84 ? 1.650 -5.494 11.540 1.00 87.44 84 LYS A N 1
ATOM 618 C CA . LYS A 1 84 ? 1.127 -4.472 10.627 1.00 87.44 84 LYS A CA 1
ATOM 619 C C . LYS A 1 84 ? 0.301 -5.079 9.498 1.00 87.44 84 LYS A C 1
ATOM 621 O O . LYS A 1 84 ? 0.578 -6.185 9.030 1.00 87.44 84 LYS A O 1
ATOM 626 N N . THR A 1 85 ? -0.651 -4.306 8.995 1.00 87.44 85 THR A N 1
ATOM 627 C CA . THR A 1 85 ? -1.323 -4.569 7.721 1.00 87.44 85 THR A CA 1
ATOM 628 C C . THR A 1 85 ? -0.382 -4.195 6.575 1.00 87.44 85 THR A C 1
ATOM 630 O O . THR A 1 85 ? 0.074 -3.052 6.483 1.00 87.44 85 THR A O 1
ATOM 633 N N . CYS A 1 86 ? -0.063 -5.170 5.717 1.00 86.00 86 CYS A N 1
ATOM 634 C CA . CYS A 1 86 ? 0.708 -4.933 4.495 1.00 86.00 86 CYS A CA 1
ATOM 635 C C . CYS A 1 86 ? -0.179 -4.248 3.456 1.00 86.00 86 CYS A C 1
ATOM 637 O O . CYS A 1 86 ? -1.248 -4.763 3.127 1.00 86.00 86 CYS A O 1
ATOM 639 N N . LEU A 1 87 ? 0.292 -3.111 2.950 1.00 85.44 87 LEU A N 1
ATOM 640 C CA . LEU A 1 87 ? -0.311 -2.380 1.844 1.00 85.44 87 LEU A CA 1
ATOM 641 C C . LEU A 1 87 ? 0.403 -2.750 0.546 1.00 85.44 87 LEU A C 1
ATOM 643 O O . LEU A 1 87 ? 1.630 -2.622 0.463 1.00 85.44 87 LEU A O 1
ATOM 647 N N . LEU A 1 88 ? -0.369 -3.180 -0.450 1.00 82.38 88 LEU A N 1
ATOM 648 C CA . LEU A 1 88 ? 0.099 -3.410 -1.812 1.00 82.38 88 LEU A CA 1
ATOM 64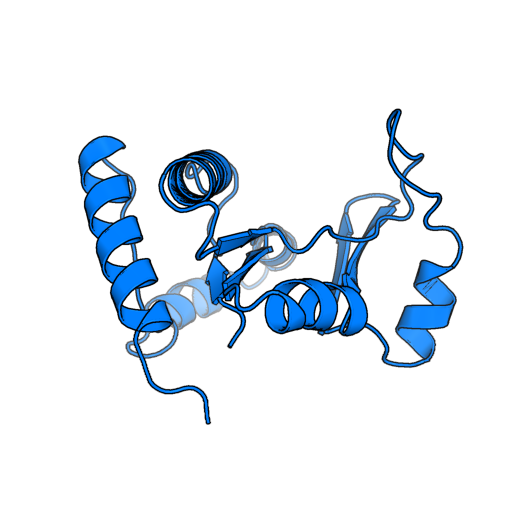9 C C . LEU A 1 88 ? -0.494 -2.340 -2.728 1.00 82.38 88 LEU A C 1
ATOM 651 O O . LEU A 1 88 ? -1.713 -2.203 -2.795 1.00 82.38 88 LEU A O 1
ATOM 655 N N . ASP A 1 89 ? 0.367 -1.595 -3.419 1.00 78.19 89 ASP A N 1
ATOM 656 C CA . ASP A 1 89 ? -0.029 -0.656 -4.473 1.00 78.19 89 ASP A CA 1
ATOM 657 C C . ASP A 1 89 ? 0.111 -1.362 -5.820 1.00 78.19 89 ASP A C 1
ATOM 659 O O . ASP A 1 89 ? 1.224 -1.547 -6.315 1.00 78.19 89 ASP A O 1
ATOM 663 N N . ILE A 1 90 ? -1.012 -1.803 -6.385 1.00 70.00 90 ILE A N 1
ATOM 664 C CA . ILE A 1 90 ? -1.031 -2.466 -7.688 1.00 70.00 90 ILE A CA 1
ATOM 665 C C . ILE A 1 90 ? -1.533 -1.457 -8.719 1.00 70.00 90 ILE A C 1
ATOM 667 O O . ILE A 1 90 ? -2.696 -1.035 -8.701 1.00 70.00 90 ILE A O 1
ATOM 671 N N . ASP A 1 91 ? -0.651 -1.054 -9.637 1.00 66.31 91 ASP A N 1
ATOM 672 C CA . ASP A 1 91 ? -1.050 -0.214 -10.764 1.00 66.31 91 ASP A CA 1
ATOM 673 C C . ASP A 1 91 ? -1.824 -1.058 -11.787 1.00 66.31 91 ASP A C 1
ATOM 675 O O . ASP A 1 91 ? -1.368 -2.101 -12.248 1.00 66.31 91 ASP A O 1
ATOM 679 N N . VAL A 1 92 ? -3.003 -0.586 -12.185 1.00 57.47 92 VAL A N 1
ATOM 680 C CA . VAL A 1 92 ? -3.912 -1.289 -13.110 1.00 57.47 92 VAL A CA 1
ATOM 681 C C . VAL A 1 92 ? -3.479 -1.080 -14.576 1.00 57.47 92 VAL A C 1
ATOM 683 O O . VAL A 1 92 ? -4.254 -1.277 -15.511 1.00 57.47 92 VAL A O 1
ATOM 686 N N . GLN A 1 93 ? -2.223 -0.683 -14.820 1.00 51.06 93 GLN A N 1
ATOM 687 C CA . GLN A 1 93 ? -1.682 -0.392 -16.158 1.00 51.06 93 GLN A CA 1
ATOM 688 C C . GLN A 1 93 ? -1.812 -1.570 -17.145 1.00 51.06 93 GLN A C 1
ATOM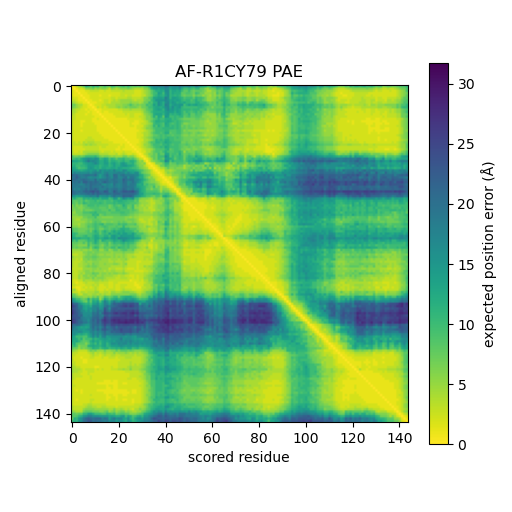 690 O O . GLN A 1 93 ? -1.884 -1.346 -18.352 1.00 51.06 93 GLN A O 1
ATOM 695 N N . GLU A 1 94 ? -1.971 -2.804 -16.667 1.00 48.66 94 GLU A N 1
ATOM 696 C CA . GLU A 1 94 ? -2.176 -3.989 -17.513 1.00 48.66 94 GLU A CA 1
ATOM 697 C C . GLU A 1 94 ? -3.584 -4.102 -18.134 1.00 48.66 94 GLU A C 1
ATOM 699 O O . GLU A 1 94 ? -3.767 -4.800 -19.134 1.00 48.66 94 GLU A O 1
ATOM 704 N N . VAL A 1 95 ? -4.588 -3.359 -17.648 1.00 43.00 95 VAL A N 1
ATOM 705 C CA . VAL A 1 95 ? -5.896 -3.289 -18.340 1.00 43.00 95 VAL A CA 1
ATOM 706 C C . VAL A 1 95 ? -5.767 -2.517 -19.657 1.00 43.00 95 VAL A C 1
ATOM 708 O O . VAL A 1 95 ? -6.518 -2.756 -20.604 1.00 43.00 95 VAL A O 1
ATOM 711 N N . ARG A 1 96 ? -4.756 -1.642 -19.788 1.00 41.53 96 ARG A N 1
ATOM 712 C CA . ARG A 1 96 ? -4.529 -0.914 -21.040 1.00 41.53 96 ARG A CA 1
ATOM 713 C C . ARG A 1 96 ? -3.983 -1.791 -22.165 1.00 41.53 96 ARG A C 1
ATOM 715 O O . ARG A 1 96 ? -4.393 -1.606 -23.310 1.00 41.53 96 ARG A O 1
ATOM 722 N N . LEU A 1 97 ? -3.156 -2.793 -21.859 1.00 40.78 97 LEU A N 1
ATOM 723 C CA . LEU A 1 97 ? -2.726 -3.782 -22.857 1.00 40.78 97 LEU A CA 1
ATOM 724 C C . LEU A 1 97 ? -3.899 -4.681 -23.308 1.00 40.78 97 LEU A C 1
ATOM 726 O O . LEU A 1 97 ? -3.898 -5.212 -24.418 1.00 40.78 97 LEU A O 1
ATOM 730 N N . ARG A 1 98 ? -4.959 -4.761 -22.489 1.00 41.62 98 ARG A N 1
ATOM 731 C CA . ARG A 1 98 ? -6.263 -5.358 -22.815 1.00 41.62 98 ARG A CA 1
ATOM 732 C C . ARG A 1 98 ? -7.291 -4.366 -23.368 1.00 41.62 98 ARG A C 1
ATOM 734 O O . ARG A 1 98 ? -8.447 -4.746 -23.539 1.00 41.62 98 ARG A O 1
ATOM 741 N N . MET A 1 99 ? -6.926 -3.132 -23.747 1.00 41.06 99 MET A N 1
ATOM 742 C CA . MET A 1 99 ? -7.889 -2.190 -24.353 1.00 41.06 99 MET A CA 1
ATOM 743 C C . MET A 1 99 ? -8.456 -2.653 -25.703 1.00 41.06 99 MET A C 1
ATOM 745 O O . MET A 1 99 ? -9.492 -2.139 -26.118 1.00 41.06 99 MET A O 1
ATOM 749 N N . SER A 1 100 ? -7.890 -3.685 -26.341 1.00 43.19 100 SER A N 1
ATOM 750 C CA . SER A 1 100 ? -8.567 -4.374 -27.453 1.00 43.19 100 SER A CA 1
ATOM 751 C C . SER A 1 100 ? -9.807 -5.186 -27.015 1.00 43.19 100 SER A C 1
ATOM 753 O O . SER A 1 100 ? -10.566 -5.639 -27.867 1.00 43.19 100 SER A O 1
ATOM 755 N N . ARG A 1 101 ? -10.062 -5.326 -25.699 1.00 42.69 101 ARG A N 1
ATOM 756 C CA . ARG A 1 101 ? -11.198 -6.035 -25.062 1.00 42.69 101 ARG A CA 1
ATOM 757 C C . ARG A 1 101 ? -12.053 -5.164 -24.110 1.00 42.69 101 ARG A C 1
ATOM 759 O O . ARG A 1 101 ? -13.039 -5.644 -23.550 1.00 42.69 101 ARG A O 1
ATOM 766 N N . ALA A 1 102 ? -11.721 -3.882 -23.937 1.00 48.50 102 ALA A N 1
ATOM 767 C CA . ALA A 1 102 ? -12.084 -3.059 -22.770 1.00 48.50 102 ALA A CA 1
ATOM 768 C C . ALA A 1 102 ? -13.569 -2.773 -22.472 1.00 48.50 102 ALA A C 1
ATOM 770 O O . ALA A 1 102 ? -13.875 -2.364 -21.355 1.00 48.50 102 ALA A O 1
ATOM 771 N N . LYS A 1 103 ? -14.519 -2.986 -23.388 1.00 50.56 103 LYS A N 1
ATOM 772 C CA . LYS A 1 103 ? -15.937 -2.731 -23.058 1.00 50.56 103 LYS A CA 1
ATOM 773 C C . LYS A 1 103 ? -16.510 -3.738 -22.054 1.00 50.56 103 LYS A C 1
ATOM 775 O O . LYS A 1 103 ? -17.372 -3.374 -21.265 1.00 50.56 103 LYS A O 1
ATOM 780 N N . HIS A 1 104 ? -16.018 -4.978 -22.053 1.00 47.47 104 HIS A N 1
ATOM 781 C CA . HIS A 1 104 ? -16.492 -6.008 -21.122 1.00 47.47 104 HIS A CA 1
ATOM 782 C C . HIS A 1 104 ? -15.846 -5.897 -19.734 1.00 47.47 104 HIS A C 1
ATOM 784 O O . HIS A 1 104 ? -16.532 -6.102 -18.738 1.00 47.47 104 HIS A O 1
ATOM 790 N N . GLU A 1 105 ? -14.561 -5.542 -19.649 1.00 50.91 105 GLU A N 1
ATOM 791 C CA . GLU A 1 105 ? -13.828 -5.501 -18.372 1.00 50.91 105 GLU A CA 1
ATOM 792 C C . GLU A 1 105 ? -14.232 -4.308 -17.490 1.00 50.91 105 GLU A C 1
ATOM 794 O O . GLU A 1 105 ? -14.406 -4.495 -16.289 1.00 50.91 105 GLU A O 1
ATOM 799 N N . ILE A 1 106 ? -14.504 -3.130 -18.072 1.00 53.94 106 ILE A N 1
ATOM 800 C CA . ILE A 1 106 ? -15.007 -1.957 -17.323 1.00 53.94 106 ILE A CA 1
ATOM 801 C C . ILE A 1 106 ? -16.382 -2.256 -16.701 1.00 53.94 106 ILE A C 1
ATOM 803 O O . ILE A 1 106 ? -16.608 -1.987 -15.525 1.00 53.94 106 ILE A O 1
ATOM 807 N N . SER A 1 107 ? -17.273 -2.927 -17.443 1.00 55.94 107 SER A N 1
ATOM 808 C CA . SER A 1 107 ? -18.570 -3.365 -16.900 1.00 55.94 107 SER A CA 1
ATOM 809 C C . SER A 1 107 ? -18.442 -4.419 -15.792 1.00 55.94 107 SER A C 1
ATOM 811 O O . SER A 1 107 ? -19.374 -4.640 -15.023 1.00 55.94 107 SER A O 1
ATOM 813 N N . TYR A 1 108 ? -17.298 -5.108 -15.723 1.00 58.12 108 TYR A N 1
ATOM 814 C CA . TYR A 1 108 ? -17.033 -6.157 -14.744 1.00 58.12 108 TYR A CA 1
ATOM 815 C C . TYR A 1 108 ? -16.534 -5.580 -13.418 1.00 58.12 108 TYR A C 1
ATOM 817 O O . TYR A 1 108 ? -16.929 -6.072 -12.365 1.00 58.12 108 TYR A O 1
ATOM 825 N N . THR A 1 109 ? -15.723 -4.518 -13.468 1.00 60.00 109 THR A N 1
ATOM 826 C CA . THR A 1 109 ? -15.250 -3.790 -12.279 1.00 60.00 109 THR A CA 1
ATOM 827 C C . THR A 1 109 ? -16.356 -2.994 -11.586 1.00 60.00 109 THR A C 1
ATOM 829 O O . THR A 1 109 ? -16.255 -2.717 -10.398 1.00 60.00 109 THR A O 1
ATOM 832 N N . GLU A 1 110 ? -17.425 -2.652 -12.309 1.00 63.81 110 GLU A N 1
ATOM 833 C CA . GLU A 1 110 ? -18.615 -1.979 -11.764 1.00 63.81 110 GLU A CA 1
ATOM 834 C C . GLU A 1 110 ? -19.613 -2.952 -11.110 1.00 63.81 110 GLU A C 1
ATOM 836 O O . GLU A 1 110 ? -20.640 -2.530 -10.573 1.00 63.81 110 GLU A O 1
ATOM 841 N N . ARG A 1 111 ? -19.340 -4.265 -11.138 1.00 68.06 111 ARG A N 1
ATOM 842 C CA . ARG A 1 111 ? -20.216 -5.249 -10.497 1.00 68.06 111 ARG A CA 1
ATOM 843 C C . ARG A 1 111 ? -20.112 -5.143 -8.974 1.00 68.06 111 ARG A C 1
ATOM 845 O O . ARG A 1 111 ? -19.000 -5.173 -8.441 1.00 68.06 111 ARG A O 1
ATOM 852 N N . PRO A 1 112 ? -21.250 -5.116 -8.260 1.00 69.88 112 PRO A N 1
ATOM 853 C CA . PRO A 1 112 ? -21.255 -5.228 -6.807 1.00 69.88 112 PRO A CA 1
ATOM 854 C C . PRO A 1 112 ? -20.468 -6.463 -6.348 1.00 69.88 112 PRO A C 1
ATOM 856 O O . PRO A 1 112 ? -20.686 -7.561 -6.864 1.00 69.88 112 PRO A O 1
ATOM 859 N N . GLY A 1 113 ? -19.554 -6.275 -5.394 1.00 75.31 113 GLY A N 1
ATOM 860 C CA . GLY A 1 113 ? -18.716 -7.341 -4.835 1.00 75.31 113 GLY A CA 1
ATOM 861 C C . GLY A 1 113 ? -17.427 -7.645 -5.607 1.00 75.31 113 GLY A C 1
ATOM 862 O O . GLY A 1 113 ? -16.730 -8.585 -5.240 1.00 75.31 113 GLY A O 1
ATOM 863 N N . PHE A 1 114 ? -17.094 -6.892 -6.663 1.00 75.12 114 PHE A N 1
ATOM 864 C CA . PHE A 1 114 ? -15.773 -7.002 -7.297 1.00 75.12 114 PHE A CA 1
ATOM 865 C C . PHE A 1 114 ? -14.668 -6.365 -6.440 1.00 75.12 114 PHE A C 1
ATOM 867 O O . PHE A 1 114 ? -13.588 -6.934 -6.301 1.00 75.12 114 PHE A O 1
ATOM 874 N N . PHE A 1 115 ? -14.950 -5.196 -5.864 1.00 83.19 115 PHE A N 1
ATOM 875 C CA . PHE A 1 115 ? -14.126 -4.564 -4.837 1.00 83.19 115 PHE A CA 1
ATOM 876 C C . PHE A 1 115 ? -14.823 -4.694 -3.485 1.00 83.19 115 PHE A C 1
ATOM 878 O O . PHE A 1 115 ? -16.048 -4.550 -3.423 1.00 83.19 115 PHE A O 1
ATOM 885 N N . ASP A 1 116 ? -14.047 -4.919 -2.423 1.00 87.31 116 ASP A N 1
ATOM 886 C CA . ASP A 1 116 ? -14.556 -4.870 -1.048 1.00 87.31 116 ASP A CA 1
ATOM 887 C C . ASP A 1 116 ? -15.038 -3.451 -0.707 1.00 87.31 116 ASP A C 1
ATOM 889 O O . ASP A 1 116 ? -16.120 -3.271 -0.153 1.00 87.31 116 ASP A O 1
ATOM 893 N N . ASP A 1 117 ? -14.275 -2.443 -1.143 1.00 91.00 117 ASP A N 1
ATOM 894 C CA . ASP A 1 117 ? -14.566 -1.025 -0.955 1.00 91.00 117 ASP A CA 1
ATOM 895 C C . ASP A 1 117 ? -14.117 -0.191 -2.161 1.00 91.00 117 ASP A C 1
ATOM 897 O O . ASP A 1 117 ? -13.162 -0.532 -2.864 1.00 91.00 117 ASP A O 1
ATOM 901 N N . VAL A 1 118 ? -14.781 0.948 -2.382 1.00 89.88 118 VAL A N 1
ATOM 902 C CA . VAL A 1 118 ? -14.471 1.885 -3.474 1.00 89.88 118 VAL A CA 1
ATOM 903 C C . VAL A 1 118 ? -14.297 3.296 -2.920 1.00 89.88 118 VAL A C 1
ATOM 905 O O . VAL A 1 118 ? -15.177 3.818 -2.238 1.00 89.88 118 VAL A O 1
ATOM 908 N N . VAL A 1 119 ? -13.178 3.940 -3.263 1.00 90.94 119 VAL A N 1
ATOM 909 C CA . VAL A 1 119 ? -12.891 5.341 -2.917 1.00 90.94 119 VAL A CA 1
ATOM 910 C C . VAL A 1 119 ? -12.897 6.192 -4.183 1.00 90.94 119 VAL A C 1
ATOM 912 O O . VAL A 1 119 ? -12.150 5.927 -5.125 1.00 90.94 119 VAL A O 1
ATOM 915 N N . VAL A 1 120 ? -13.719 7.242 -4.191 1.00 91.38 120 VAL A N 1
ATOM 916 C CA . VAL A 1 120 ? -13.726 8.262 -5.247 1.00 91.38 120 VAL A CA 1
ATOM 917 C C . VAL A 1 120 ? -12.782 9.388 -4.836 1.00 91.38 120 VAL A C 1
ATOM 919 O O . VAL A 1 120 ? -12.940 9.955 -3.759 1.00 91.38 120 VAL A O 1
ATOM 922 N N . ASN A 1 121 ? -11.797 9.692 -5.685 1.00 92.19 121 ASN A N 1
ATOM 923 C CA . ASN A 1 121 ? -10.831 10.767 -5.455 1.00 92.19 121 ASN A CA 1
ATOM 924 C C . ASN A 1 121 ? -11.129 11.986 -6.338 1.00 92.19 121 ASN A C 1
ATOM 926 O O . ASN A 1 121 ? -10.406 12.268 -7.293 1.00 92.19 121 ASN A O 1
ATOM 930 N N . ASP A 1 122 ? -12.245 12.652 -6.047 1.00 91.00 122 ASP A N 1
ATOM 931 C CA . ASP A 1 122 ? -12.623 13.955 -6.606 1.00 91.00 122 ASP A CA 1
ATOM 932 C C . ASP A 1 122 ? -12.098 15.126 -5.755 1.00 91.00 122 ASP A C 1
ATOM 934 O O . ASP A 1 122 ? -11.764 16.181 -6.293 1.00 91.00 122 ASP A O 1
ATOM 938 N N . ASP A 1 123 ? -11.969 14.912 -4.444 1.00 96.38 123 ASP A N 1
ATOM 939 C CA . ASP A 1 123 ? -11.354 15.811 -3.469 1.00 96.38 123 ASP A CA 1
ATOM 940 C C . ASP A 1 123 ? -10.408 15.027 -2.546 1.00 96.38 123 ASP A C 1
ATOM 942 O O . ASP A 1 123 ? -10.785 14.000 -1.978 1.00 96.38 123 ASP A O 1
ATOM 946 N N . LEU A 1 124 ? -9.176 15.518 -2.377 1.00 92.44 124 LEU A N 1
ATOM 947 C CA . LEU A 1 124 ? -8.125 14.780 -1.671 1.00 92.44 124 LEU A CA 1
ATOM 948 C C . LEU A 1 124 ? -8.445 14.552 -0.188 1.00 92.44 124 LEU A C 1
ATOM 950 O O . LEU A 1 124 ? -8.144 13.480 0.338 1.00 92.44 124 LEU A O 1
ATOM 954 N N . GLU A 1 125 ? -9.018 15.543 0.496 1.00 95.94 125 GLU A N 1
ATOM 955 C CA . GLU A 1 125 ? -9.307 15.435 1.928 1.00 95.94 125 GLU A CA 1
ATOM 956 C C . GLU A 1 125 ? -10.467 14.476 2.163 1.00 95.94 125 GLU A C 1
ATOM 958 O O . GLU A 1 125 ? -10.362 13.559 2.980 1.00 95.94 125 GLU A O 1
ATOM 963 N N . ARG A 1 126 ? -11.540 14.615 1.380 1.00 96.44 126 ARG A N 1
ATOM 964 C CA . ARG A 1 126 ? -12.689 13.710 1.438 1.00 96.44 126 ARG A CA 1
ATOM 965 C C . ARG A 1 126 ? -12.293 12.273 1.103 1.00 96.44 126 ARG A C 1
ATOM 967 O O . ARG A 1 126 ? -12.696 11.349 1.812 1.00 96.44 126 ARG A O 1
ATOM 974 N N . ALA A 1 127 ? -11.497 12.086 0.052 1.00 96.00 127 ALA A N 1
ATOM 975 C CA . ALA A 1 127 ? -11.003 10.777 -0.354 1.00 96.00 127 ALA A CA 1
ATOM 976 C C . ALA A 1 127 ? -10.122 10.155 0.729 1.00 96.00 127 ALA A C 1
ATOM 978 O O . ALA A 1 127 ? -10.271 8.972 1.034 1.00 96.00 127 ALA A O 1
ATOM 979 N N . TYR A 1 128 ? -9.243 10.948 1.350 1.00 96.94 128 TYR A N 1
ATOM 980 C CA . TYR A 1 128 ? -8.404 10.472 2.441 1.00 96.94 128 TYR A CA 1
ATOM 981 C C . TYR A 1 128 ? -9.222 10.069 3.666 1.00 96.94 128 TYR A C 1
ATOM 983 O O . TYR A 1 128 ? -8.999 8.981 4.186 1.00 96.94 128 TYR A O 1
ATOM 991 N N . SER A 1 129 ? -10.194 10.876 4.099 1.00 96.56 129 SER A N 1
ATOM 992 C CA . SER A 1 129 ? -11.048 10.518 5.239 1.00 96.56 129 SER A CA 1
ATOM 993 C C . SER A 1 129 ? -11.824 9.221 4.997 1.00 96.56 129 SER A C 1
ATOM 995 O O . SER A 1 129 ? -11.896 8.373 5.887 1.00 96.56 129 SER A O 1
ATOM 997 N N . ALA A 1 130 ? -12.368 9.031 3.790 1.00 96.31 130 ALA A N 1
ATOM 998 C CA . ALA A 1 130 ? -13.047 7.790 3.423 1.00 96.31 130 ALA A CA 1
ATOM 999 C C . ALA A 1 130 ? -12.078 6.597 3.422 1.00 96.31 130 ALA A C 1
ATOM 1001 O O . ALA A 1 130 ? -12.347 5.575 4.055 1.00 96.31 130 ALA A O 1
ATOM 1002 N N . PHE A 1 131 ? -10.928 6.751 2.762 1.00 95.88 131 PHE A N 1
ATOM 1003 C CA . PHE A 1 131 ? -9.892 5.727 2.684 1.00 95.88 131 PHE A CA 1
ATOM 1004 C C . PHE A 1 131 ? -9.381 5.321 4.070 1.00 95.88 131 PHE A C 1
ATOM 1006 O O . PHE A 1 131 ? -9.338 4.138 4.388 1.00 95.88 131 PHE A O 1
ATOM 1013 N N . GLU A 1 132 ? -9.045 6.282 4.927 1.00 96.12 132 GLU A N 1
ATOM 1014 C CA . GLU A 1 132 ? -8.577 6.029 6.289 1.00 96.12 132 GLU A CA 1
ATOM 1015 C C . GLU A 1 132 ? -9.617 5.258 7.105 1.00 96.12 132 GLU A C 1
ATOM 1017 O O . GLU A 1 132 ? -9.279 4.252 7.729 1.00 96.12 132 GLU A O 1
ATOM 1022 N N . SER A 1 133 ? -10.889 5.661 7.046 1.00 95.44 133 SER A N 1
ATOM 1023 C CA . SER A 1 133 ? -11.956 4.971 7.774 1.00 95.44 133 SER A CA 1
ATOM 1024 C C . SER A 1 133 ? -12.108 3.507 7.347 1.00 95.44 133 SER A C 1
ATOM 1026 O O . SER A 1 133 ? -12.248 2.638 8.209 1.00 95.44 133 SER A O 1
ATOM 1028 N N . ILE A 1 134 ? -12.058 3.228 6.040 1.00 94.50 134 ILE A N 1
ATOM 1029 C CA . ILE A 1 134 ? -12.103 1.866 5.486 1.00 94.50 134 ILE A CA 1
ATOM 1030 C C . ILE A 1 134 ? -10.906 1.054 5.995 1.00 94.50 134 ILE A C 1
ATOM 1032 O O . ILE A 1 134 ? -11.058 -0.035 6.548 1.00 94.50 134 ILE A O 1
ATOM 1036 N N . MET A 1 135 ? -9.701 1.610 5.874 1.00 93.88 135 MET A N 1
ATOM 1037 C CA . MET A 1 135 ? -8.459 0.926 6.234 1.00 93.88 135 MET A CA 1
ATOM 1038 C C . MET A 1 135 ? -8.375 0.595 7.725 1.00 93.88 135 MET A C 1
ATOM 1040 O O . MET A 1 135 ? -7.878 -0.472 8.096 1.00 93.88 135 MET A O 1
ATOM 1044 N N . LEU A 1 136 ? -8.858 1.491 8.588 1.00 93.00 136 LEU A N 1
ATOM 1045 C CA . LEU A 1 136 ? -8.926 1.238 10.024 1.00 93.00 136 LEU A CA 1
ATOM 1046 C C . LEU A 1 136 ? -9.935 0.127 10.336 1.00 93.00 136 LEU A C 1
ATOM 1048 O O . LEU A 1 136 ? -9.587 -0.790 11.077 1.00 93.00 136 LEU A O 1
ATOM 1052 N N . SER A 1 137 ? -11.115 0.152 9.703 1.00 91.00 137 SER A N 1
ATOM 1053 C CA . SER A 1 137 ? -12.135 -0.891 9.862 1.00 91.00 137 SER A CA 1
ATOM 1054 C C . SER A 1 137 ? -11.595 -2.282 9.520 1.00 91.00 137 SER A C 1
ATOM 1056 O O . SER A 1 137 ? -11.729 -3.200 10.325 1.00 91.00 137 SER A O 1
ATOM 1058 N N . HIS A 1 138 ? -10.899 -2.428 8.388 1.00 87.00 138 HIS A N 1
ATOM 1059 C CA . HIS A 1 138 ? -10.270 -3.696 7.989 1.00 87.00 138 HIS A CA 1
ATOM 1060 C C . HIS A 1 138 ? -9.152 -4.145 8.928 1.00 87.00 138 HIS A C 1
ATOM 1062 O O . HIS A 1 138 ? -8.989 -5.336 9.182 1.00 87.00 138 HIS A O 1
ATOM 1068 N N . ALA A 1 139 ? -8.358 -3.208 9.446 1.00 84.31 139 ALA A N 1
ATOM 1069 C CA . ALA A 1 139 ? -7.264 -3.534 10.357 1.00 84.31 139 ALA A CA 1
ATOM 1070 C C . ALA A 1 139 ? -7.751 -4.015 11.736 1.00 84.31 139 ALA A C 1
ATOM 1072 O O . ALA A 1 139 ? -7.033 -4.768 12.394 1.00 84.31 139 ALA A O 1
ATOM 1073 N N . ASP A 1 140 ? -8.947 -3.593 12.152 1.00 83.44 140 ASP A N 1
ATOM 1074 C CA . ASP A 1 140 ? -9.538 -3.937 13.449 1.00 83.44 140 ASP A CA 1
ATOM 1075 C C . ASP A 1 140 ? -10.400 -5.218 13.390 1.00 83.44 140 ASP A C 1
ATOM 1077 O O . ASP A 1 140 ? -10.817 -5.739 14.428 1.00 83.44 140 ASP A O 1
ATOM 1081 N N . GLN A 1 141 ? -10.623 -5.783 12.196 1.00 72.31 141 GLN A N 1
ATOM 1082 C CA . GLN A 1 141 ? -11.263 -7.090 12.051 1.00 72.31 141 GLN A CA 1
ATOM 1083 C C . GLN A 1 141 ? -10.356 -8.217 12.582 1.00 72.31 141 GLN A C 1
ATOM 1085 O O . GLN A 1 141 ? -9.138 -8.208 12.358 1.00 72.31 141 GLN A O 1
ATOM 1090 N N . PRO A 1 142 ? -10.923 -9.220 13.279 1.00 58.59 142 PRO A N 1
ATOM 1091 C CA . PRO A 1 142 ? -10.154 -10.346 13.789 1.00 58.59 142 PRO A CA 1
ATOM 1092 C C . PRO A 1 142 ? -9.465 -11.086 12.639 1.00 58.59 142 PRO A C 1
ATOM 1094 O O . PRO A 1 142 ? -10.087 -11.456 11.644 1.00 58.59 142 PRO A O 1
ATOM 1097 N N . ARG A 1 143 ? -8.152 -11.292 12.781 1.00 55.22 143 ARG A N 1
ATOM 1098 C CA . ARG A 1 143 ? -7.375 -12.101 11.839 1.00 55.22 143 ARG A CA 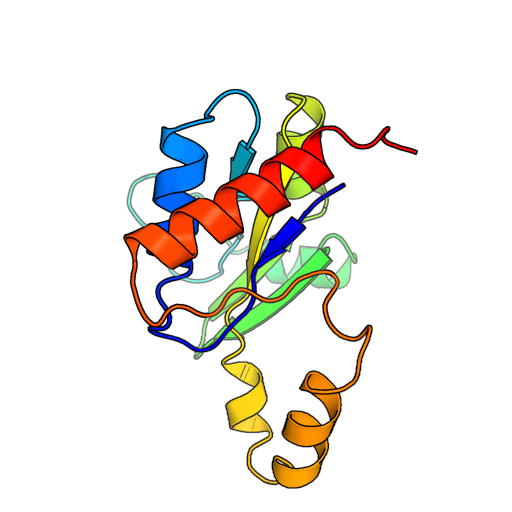1
ATOM 1099 C C . ARG A 1 143 ? -7.807 -13.569 11.987 1.00 55.22 143 ARG A C 1
ATOM 1101 O O . ARG A 1 143 ? -7.840 -14.025 13.131 1.00 55.22 143 ARG A O 1
ATOM 1108 N N . PRO A 1 144 ? -8.144 -14.271 10.890 1.00 48.16 144 PRO A N 1
ATOM 1109 C CA . PRO A 1 144 ? -8.401 -15.708 10.934 1.00 48.16 144 PRO A CA 1
ATOM 1110 C C . PRO A 1 144 ? -7.154 -16.493 11.356 1.00 48.16 144 PRO A C 1
ATOM 1112 O O . PRO A 1 144 ? -6.025 -15.983 11.142 1.00 48.16 144 PRO A O 1
#

Secondary structure (DSSP, 8-state):
--EEEEE-TTSSHHHHHHHHHHH-TTTEEE-PPEESSPPPTTPPP-TTHHHHHHTT-EEEEEEETTEEEEEEHHHHHHHHHTTPEEEEEEETTHHHHTTTSHHHHHHHHTSTTSSS-----SSHHHHHHHHHHHHHHHHHSPP-

Solvent-accessible surface area (backbone atoms only — not comparable to full-atom values): 8639 Å² total; per-residue (Å²): 114,76,46,81,47,73,50,64,85,89,64,48,64,69,60,49,52,52,50,48,34,69,77,36,60,76,50,33,40,77,45,7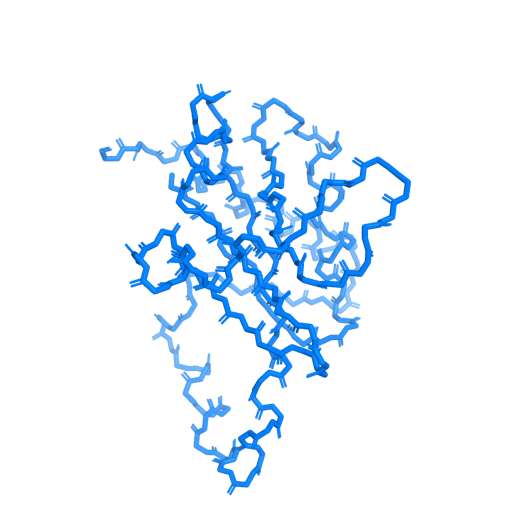0,60,49,36,54,48,85,54,56,98,93,52,74,78,24,89,62,48,68,66,36,50,77,70,64,49,45,78,45,72,49,73,60,88,94,24,44,38,29,38,34,51,64,41,45,47,57,36,41,75,68,70,20,37,22,40,41,83,48,72,49,67,69,57,62,81,41,52,93,58,43,77,61,56,58,60,50,64,71,37,90,79,66,51,98,75,87,79,68,71,89,45,71,67,62,26,39,56,52,47,51,54,52,53,50,56,64,68,72,48,83,75,132

Nearest PDB structures (foldseek):
  1lvg-assembly1_A  TM=7.502E-01  e=2.629E-14  Mus musculus
  1ex7-assembly1_A  TM=8.172E-01  e=3.136E-13  Saccharomyces cerevisiae
  4f4j-assembly2_B-2  TM=6.997E-01  e=4.638E-13  Saccharomyces cerevisiae S288C
  4f4j-assembly2_A  TM=6.866E-01  e=2.220E-12  Saccharomyces cerevisiae S288C
  3ney-assembly5_F  TM=7.802E-01  e=9.572E-10  Homo sapiens

pLDDT: mean 76.01, std 15.83, range [40.06, 96.94]